Protein AF-A0A358RJS7-F1 (afdb_monomer_lite)

Foldseek 3Di:
DVVQVVVCPADPVSHGQDPVNVVVVLPDCVLQQWDDDPNDIDHNPHPRNDDVVVNVVSVVVVVVCVVQVPVPVPVDPPVCQPPDAFPFPRAGWDKDWDADPVRDIDIWTGGPCVVVVVDPGPRDID

Secondary structure (DSSP, 8-state):
-HHHHHTT-B-TTS-B--HHHHHHHHT-GGGGT-EEETTEEE-SSS---S-HHHHHHHHHHHHHHHH-GGGG-TTS--TTTTT-B-TTT-PBEEEEEEE-TTS-EEEEEEEHHHHTTSS---PPP-

Sequence (126 aa):
EKYFKECEYRNRDGQTISLAAIYRALSNQKYTGTVERQGVKYDNIFPRLILDEIWNIVCKIHEENKHAPSRKKEVFNYLLSGKLICGDCNQKMVGISGTSKTGDTHYYYACLSRTRKKIN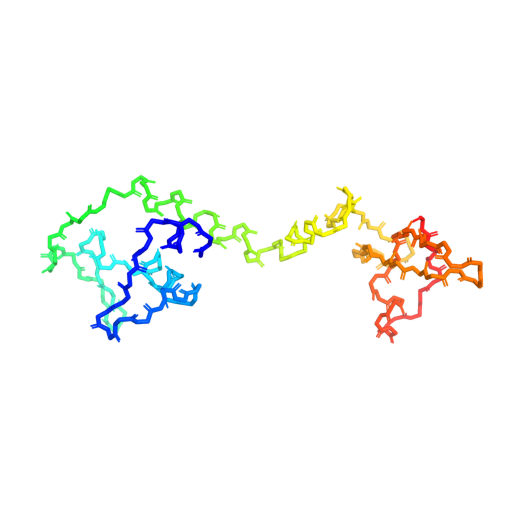CNGKPI

Structure (mmCIF, N/CA/C/O backbone):
data_AF-A0A358RJS7-F1
#
_entry.id   AF-A0A358RJS7-F1
#
loop_
_atom_site.group_PDB
_atom_site.id
_atom_site.type_symbol
_atom_site.label_atom_id
_atom_site.label_alt_id
_atom_site.label_comp_id
_atom_site.label_asym_id
_atom_site.label_entity_id
_atom_site.label_seq_id
_atom_site.pdbx_PDB_ins_code
_atom_site.Cartn_x
_atom_site.Cartn_y
_atom_site.Cartn_z
_atom_site.occupancy
_atom_site.B_iso_or_equiv
_atom_site.auth_seq_id
_atom_site.auth_comp_id
_atom_site.auth_asym_id
_atom_site.auth_atom_id
_atom_site.pdbx_PDB_model_num
ATOM 1 N N . GLU A 1 1 ? 6.512 6.574 9.971 1.00 70.38 1 GLU A N 1
ATOM 2 C CA . GLU A 1 1 ? 7.493 6.063 10.956 1.00 70.38 1 GLU A CA 1
ATOM 3 C C . GLU A 1 1 ? 8.680 7.007 11.143 1.00 70.38 1 GLU A C 1
ATOM 5 O O . GLU A 1 1 ? 8.887 7.401 12.276 1.00 70.38 1 GLU A O 1
ATOM 10 N N . LYS A 1 2 ? 9.399 7.424 10.081 1.00 80.69 2 LYS A N 1
ATOM 11 C CA . LYS A 1 2 ? 10.541 8.368 10.176 1.00 80.69 2 LYS A CA 1
ATOM 12 C C . LYS A 1 2 ? 10.234 9.620 11.016 1.00 80.69 2 LYS A C 1
ATOM 14 O O . LYS A 1 2 ? 10.855 9.806 12.049 1.00 80.69 2 LYS A O 1
ATOM 19 N N . TYR A 1 3 ? 9.167 10.338 10.666 1.00 86.06 3 TYR A N 1
ATOM 20 C CA . TYR A 1 3 ? 8.709 11.522 11.403 1.00 86.06 3 TYR A CA 1
ATOM 21 C C . TYR A 1 3 ? 8.439 11.272 12.902 1.00 86.06 3 TYR A C 1
ATOM 23 O O . TYR A 1 3 ? 8.849 12.043 13.755 1.00 86.06 3 TYR A O 1
ATOM 31 N N . PHE A 1 4 ? 7.804 10.147 13.258 1.00 84.94 4 PHE A N 1
ATOM 32 C CA . PHE A 1 4 ? 7.535 9.814 14.666 1.00 84.94 4 PHE A CA 1
ATOM 33 C C . PHE A 1 4 ? 8.811 9.495 15.454 1.00 84.94 4 PHE A C 1
ATOM 35 O O . PHE A 1 4 ? 8.841 9.705 16.661 1.00 84.94 4 PHE A O 1
ATOM 42 N N . LYS A 1 5 ? 9.852 8.986 14.782 1.00 85.12 5 LYS A N 1
ATOM 43 C CA . LYS A 1 5 ? 11.169 8.772 15.390 1.00 85.12 5 LYS A CA 1
ATOM 44 C C . LYS A 1 5 ? 11.925 10.088 15.561 1.00 85.12 5 LYS A C 1
ATOM 46 O O . LYS A 1 5 ? 12.540 10.270 16.601 1.00 85.12 5 LYS A O 1
ATOM 51 N N . GLU A 1 6 ? 11.847 10.984 14.577 1.00 89.75 6 GLU A N 1
ATOM 52 C CA . GLU A 1 6 ? 12.454 12.324 14.625 1.00 89.75 6 GLU A CA 1
ATOM 53 C C . GLU A 1 6 ? 11.874 13.176 15.759 1.00 89.75 6 GLU A C 1
ATOM 55 O O . GLU A 1 6 ? 12.619 13.841 16.465 1.00 89.75 6 GLU A O 1
ATOM 60 N N . CYS A 1 7 ? 10.561 13.105 15.984 1.00 87.69 7 CYS A N 1
ATOM 61 C CA . CYS A 1 7 ? 9.893 13.807 17.084 1.00 87.69 7 CYS A CA 1
ATOM 62 C C . CYS A 1 7 ? 9.908 13.038 18.423 1.00 87.69 7 CYS A C 1
ATOM 64 O O . CYS A 1 7 ? 9.172 13.399 19.335 1.00 87.69 7 CYS A O 1
ATOM 66 N N . GLU A 1 8 ? 10.679 11.950 18.528 1.00 87.06 8 GLU A N 1
ATOM 67 C CA . GLU A 1 8 ? 10.824 11.110 19.731 1.00 87.06 8 GLU A CA 1
ATOM 68 C C . GLU A 1 8 ? 9.519 10.542 20.330 1.00 87.06 8 GLU A C 1
ATOM 70 O O . GLU A 1 8 ? 9.484 10.106 21.483 1.00 87.06 8 GLU A O 1
ATOM 75 N N . TYR A 1 9 ? 8.442 10.444 19.547 1.00 88.81 9 TYR A N 1
ATOM 76 C CA . TYR A 1 9 ? 7.182 9.876 20.021 1.00 88.81 9 TYR A CA 1
ATOM 77 C C . TYR A 1 9 ? 7.299 8.366 20.276 1.00 88.81 9 TYR A C 1
ATOM 79 O O . TYR A 1 9 ? 7.676 7.574 19.401 1.00 88.81 9 TYR A O 1
ATOM 87 N N . ARG A 1 10 ? 6.906 7.949 21.483 1.00 88.19 10 ARG A N 1
ATOM 88 C CA . ARG A 1 10 ? 6.905 6.549 21.928 1.00 88.19 10 ARG A CA 1
ATOM 89 C C . ARG A 1 10 ? 5.491 6.038 22.173 1.00 88.19 10 ARG A C 1
ATOM 91 O O . ARG A 1 10 ? 4.562 6.806 22.408 1.00 88.19 10 ARG A O 1
ATOM 98 N N . ASN A 1 11 ? 5.325 4.722 22.090 1.00 87.25 11 ASN A N 1
ATOM 99 C CA . ASN A 1 11 ? 4.107 4.078 22.561 1.00 87.25 11 ASN A CA 1
ATOM 100 C C . ASN A 1 11 ? 4.064 4.079 24.103 1.00 87.25 11 ASN A C 1
ATOM 102 O O . ASN A 1 11 ? 5.012 4.494 24.771 1.00 87.25 11 ASN A O 1
ATOM 106 N N . ARG A 1 12 ? 2.964 3.571 24.668 1.00 86.19 12 ARG A N 1
ATOM 107 C CA . ARG A 1 12 ? 2.774 3.460 26.122 1.00 86.19 12 ARG A CA 1
ATOM 108 C C . ARG A 1 12 ? 3.889 2.674 26.829 1.00 86.19 12 ARG A C 1
ATOM 110 O O . ARG A 1 12 ? 4.181 2.962 27.981 1.00 86.19 12 ARG A O 1
ATOM 117 N N . ASP A 1 13 ? 4.518 1.735 26.127 1.00 86.75 13 ASP A N 1
ATOM 118 C CA . ASP A 1 13 ? 5.576 0.861 26.645 1.00 86.75 13 ASP A CA 1
ATOM 119 C C . ASP A 1 13 ? 6.994 1.424 26.397 1.00 86.75 13 ASP A C 1
ATOM 121 O O . ASP A 1 13 ? 7.985 0.717 26.571 1.00 86.75 13 ASP A O 1
ATOM 125 N N . GLY A 1 14 ? 7.124 2.676 25.936 1.00 85.88 14 GLY A N 1
ATOM 126 C CA . GLY A 1 14 ? 8.414 3.330 25.657 1.00 85.88 14 GLY A CA 1
ATOM 127 C C . GLY A 1 14 ? 9.091 2.915 24.338 1.00 85.88 14 GLY A C 1
ATOM 128 O O . GLY A 1 14 ? 10.169 3.403 23.982 1.00 85.88 14 GLY A O 1
ATOM 129 N N . GLN A 1 15 ? 8.463 2.043 23.558 1.00 86.31 15 GLN A N 1
ATOM 130 C CA . GLN A 1 15 ? 8.960 1.576 22.267 1.00 86.31 15 GLN A CA 1
ATOM 131 C C . GLN A 1 15 ? 8.622 2.559 21.140 1.00 86.31 15 GLN A C 1
ATOM 133 O O . GLN A 1 15 ? 7.702 3.374 21.229 1.00 86.31 15 GLN A O 1
ATOM 138 N N . THR A 1 16 ? 9.368 2.481 20.037 1.00 88.31 16 THR A N 1
ATOM 139 C CA . THR A 1 16 ? 9.064 3.274 18.840 1.00 88.31 16 THR A CA 1
ATOM 140 C C . THR A 1 16 ? 7.714 2.876 18.257 1.00 88.31 16 THR A C 1
ATOM 142 O O . THR A 1 16 ? 7.398 1.689 18.153 1.00 88.31 16 THR A O 1
ATOM 145 N N . ILE A 1 17 ? 6.939 3.861 17.809 1.00 88.31 17 ILE A N 1
ATOM 146 C CA . ILE A 1 17 ? 5.648 3.609 17.173 1.00 88.31 17 ILE A CA 1
ATOM 147 C C . ILE A 1 17 ? 5.875 2.908 15.826 1.00 88.31 17 ILE A C 1
ATOM 149 O O . ILE A 1 17 ? 6.435 3.479 14.890 1.00 88.31 17 ILE A O 1
ATOM 153 N N . SER A 1 18 ? 5.424 1.656 15.732 1.00 88.75 18 SER A N 1
ATOM 154 C CA . SER A 1 18 ? 5.544 0.856 14.512 1.00 88.75 18 SER A CA 1
ATOM 155 C C . SER A 1 18 ? 4.591 1.336 13.417 1.00 88.75 18 SER A C 1
ATOM 157 O O . SER A 1 18 ? 3.491 1.826 13.687 1.00 88.75 18 SER A O 1
ATOM 159 N N . LEU A 1 19 ? 4.965 1.110 12.155 1.00 86.50 19 LEU A N 1
ATOM 160 C CA . LEU A 1 19 ? 4.101 1.402 11.009 1.00 86.50 19 LEU A CA 1
ATOM 161 C C . LEU A 1 19 ? 2.719 0.732 11.136 1.00 86.50 19 LEU A C 1
ATOM 163 O O . LEU A 1 19 ? 1.700 1.353 10.846 1.00 86.50 19 LEU A O 1
ATOM 167 N N . ALA A 1 20 ? 2.672 -0.507 11.631 1.00 87.88 20 ALA A N 1
ATOM 168 C CA . ALA A 1 20 ? 1.426 -1.242 11.839 1.00 87.88 20 ALA A CA 1
ATOM 169 C C . ALA A 1 20 ? 0.506 -0.592 12.886 1.00 87.88 20 ALA A C 1
ATOM 171 O O . ALA A 1 20 ? -0.714 -0.708 12.779 1.00 87.88 20 ALA A O 1
ATOM 172 N N . ALA A 1 21 ? 1.065 0.059 13.910 1.00 88.50 21 ALA A N 1
ATOM 173 C CA . ALA A 1 21 ? 0.278 0.802 14.893 1.00 88.50 21 ALA A CA 1
ATOM 174 C C . ALA A 1 21 ? -0.332 2.067 14.270 1.00 88.50 21 ALA A C 1
ATOM 176 O O . ALA A 1 21 ? -1.515 2.334 14.468 1.00 88.50 21 ALA A O 1
ATOM 177 N N . ILE A 1 22 ? 0.440 2.783 13.446 1.00 89.44 22 ILE A N 1
ATOM 178 C CA . ILE A 1 22 ? -0.030 3.976 12.722 1.00 89.44 22 ILE A CA 1
ATOM 179 C C . ILE A 1 22 ? -1.170 3.613 11.766 1.00 89.44 22 ILE A C 1
ATOM 181 O O . ILE A 1 22 ? -2.212 4.260 11.787 1.00 89.44 22 ILE A O 1
ATOM 185 N N . TYR A 1 23 ? -1.013 2.549 10.968 1.00 88.94 23 TYR A N 1
ATOM 186 C CA . TYR A 1 23 ? -2.080 2.084 10.073 1.00 88.94 23 TYR A CA 1
ATOM 187 C C . TYR A 1 23 ? -3.361 1.742 10.835 1.00 88.94 23 TYR A C 1
ATOM 189 O O . TYR A 1 23 ? -4.440 2.147 10.415 1.00 88.94 23 TYR A O 1
ATOM 197 N N . ARG A 1 24 ? -3.247 1.044 11.973 1.00 89.38 24 ARG A N 1
ATOM 198 C CA . ARG A 1 24 ? -4.402 0.712 12.818 1.00 89.38 24 ARG A CA 1
ATOM 199 C C . ARG A 1 24 ? -5.114 1.960 13.330 1.00 89.38 24 ARG A C 1
ATOM 201 O O . ARG A 1 24 ? -6.340 2.003 13.277 1.00 89.38 24 ARG A O 1
ATOM 208 N N . ALA A 1 25 ? -4.362 2.967 13.775 1.00 89.44 25 ALA A N 1
ATOM 209 C CA . ALA A 1 25 ? -4.929 4.241 14.202 1.00 89.44 25 ALA A CA 1
ATOM 210 C C . ALA A 1 25 ? -5.678 4.932 13.049 1.00 89.44 25 ALA A C 1
ATOM 212 O O . ALA A 1 25 ? -6.848 5.264 13.200 1.00 89.44 25 ALA A O 1
ATOM 213 N N . LEU A 1 26 ? -5.061 5.057 11.871 1.00 90.31 26 LEU A N 1
ATOM 214 C CA . LEU A 1 26 ? -5.686 5.699 10.705 1.00 90.31 26 LEU A CA 1
ATOM 215 C C . LEU A 1 26 ? -6.932 4.964 10.185 1.00 90.31 26 LEU A C 1
ATOM 217 O O . LEU A 1 26 ? -7.790 5.587 9.577 1.00 90.31 26 LEU A O 1
ATOM 221 N N . SER A 1 27 ? -7.055 3.661 10.447 1.00 88.69 27 SER A N 1
ATOM 222 C CA . SER A 1 27 ? -8.226 2.853 10.074 1.00 88.69 27 SER A CA 1
ATOM 223 C C . SER A 1 27 ? -9.331 2.791 11.136 1.00 88.69 27 SER A C 1
ATOM 225 O O . SER A 1 27 ? -10.358 2.150 10.921 1.00 88.69 27 SER A O 1
ATOM 227 N N . ASN A 1 28 ? -9.150 3.427 12.297 1.00 90.19 28 ASN A N 1
ATOM 228 C CA . ASN A 1 28 ? -10.104 3.322 13.395 1.00 90.19 28 ASN A CA 1
ATOM 229 C C . ASN A 1 28 ? -11.289 4.288 13.238 1.00 90.19 28 ASN A C 1
ATOM 231 O O . ASN A 1 28 ? -11.214 5.459 13.612 1.00 90.19 28 ASN A O 1
ATOM 235 N N . GLN A 1 29 ? -12.415 3.759 12.760 1.00 86.75 29 GLN A N 1
ATOM 236 C CA . GLN A 1 29 ? -13.646 4.520 12.529 1.00 86.75 29 GLN A CA 1
ATOM 237 C C . GLN A 1 29 ? -14.192 5.217 13.788 1.00 86.75 29 GLN A C 1
ATOM 239 O O . GLN A 1 29 ? -14.863 6.240 13.669 1.00 86.75 29 GLN A O 1
ATOM 244 N N . LYS A 1 30 ? -13.820 4.761 14.995 1.00 89.00 30 LYS A N 1
ATOM 245 C CA . LYS A 1 30 ? -14.206 5.397 16.270 1.00 89.00 30 LYS A CA 1
ATOM 246 C C . LYS A 1 30 ? -13.895 6.891 16.320 1.00 89.00 30 LYS A C 1
ATOM 248 O O . LYS A 1 30 ? -14.601 7.627 16.999 1.00 89.00 30 LYS A O 1
ATOM 253 N N . TYR A 1 31 ? -12.870 7.352 15.603 1.00 90.56 31 TYR A N 1
ATOM 254 C CA . TYR A 1 31 ? -12.498 8.768 15.572 1.00 90.56 31 TYR A CA 1
ATOM 255 C C . TYR A 1 31 ? -13.532 9.670 14.883 1.00 90.56 31 TYR A C 1
ATOM 257 O O . TYR A 1 31 ? -13.555 10.871 15.148 1.00 90.56 31 TYR A O 1
ATOM 265 N N . THR A 1 32 ? -14.428 9.092 14.079 1.00 88.81 32 THR A N 1
ATOM 266 C CA . THR A 1 32 ? -15.584 9.782 13.474 1.00 88.81 32 THR A CA 1
ATOM 267 C C . THR A 1 32 ? -16.819 9.812 14.387 1.00 88.81 32 THR A C 1
ATOM 269 O O . THR A 1 32 ? -17.811 10.463 14.068 1.00 88.81 32 THR A O 1
ATOM 272 N N . GLY A 1 33 ? -16.774 9.125 15.536 1.00 86.94 33 GLY A N 1
ATOM 273 C CA . GLY A 1 33 ? -17.919 8.939 16.437 1.00 86.94 33 GLY A CA 1
ATOM 274 C C . GLY A 1 33 ? -18.807 7.739 16.084 1.00 86.94 33 GLY A C 1
ATOM 275 O O . GLY A 1 33 ? -19.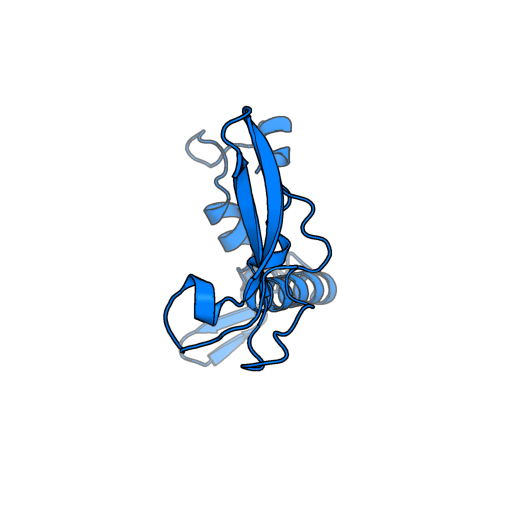697 7.393 16.860 1.00 86.94 33 GLY A O 1
ATOM 276 N N . THR A 1 34 ? -18.524 7.057 14.968 1.00 86.50 34 THR A N 1
ATOM 277 C CA . THR A 1 34 ? -19.297 5.901 14.498 1.00 86.50 34 THR A CA 1
ATOM 278 C C . THR A 1 34 ? -18.586 4.574 14.766 1.00 86.50 34 THR A C 1
ATOM 280 O O . THR A 1 34 ? -17.358 4.471 14.696 1.00 86.50 34 THR A O 1
ATOM 283 N N . VAL A 1 35 ? -19.358 3.531 15.081 1.00 87.19 35 VAL A N 1
ATOM 284 C CA . VAL A 1 35 ? -18.868 2.152 15.233 1.00 87.19 35 VAL A CA 1
ATOM 285 C C . VAL A 1 35 ? -19.860 1.173 14.632 1.00 87.19 35 VAL A C 1
ATOM 287 O O . VAL A 1 35 ? -21.063 1.275 14.855 1.00 87.19 35 VAL A O 1
ATOM 290 N N . GLU A 1 36 ? -19.345 0.177 13.920 1.00 86.19 36 GLU A N 1
ATOM 291 C CA . GLU A 1 36 ? -20.131 -0.961 13.460 1.00 86.19 36 GLU A CA 1
ATOM 292 C C . GLU A 1 36 ? -19.928 -2.160 14.391 1.00 86.19 36 GLU A C 1
ATOM 294 O O . GLU A 1 36 ? -18.797 -2.568 14.676 1.00 86.19 36 GLU A O 1
ATOM 299 N N . ARG A 1 37 ? -21.027 -2.737 14.878 1.00 85.75 37 ARG A N 1
ATOM 300 C CA . ARG A 1 37 ? -21.009 -3.978 15.657 1.00 85.75 37 ARG A CA 1
ATOM 301 C C . ARG A 1 37 ? -22.138 -4.878 15.174 1.00 85.75 37 ARG A C 1
ATOM 303 O O . ARG A 1 37 ? -23.290 -4.471 15.181 1.00 85.75 37 ARG A O 1
ATOM 310 N N . GLN A 1 38 ? -21.795 -6.103 14.769 1.00 86.81 38 GLN A N 1
ATOM 311 C CA . GLN A 1 38 ? -22.756 -7.097 14.262 1.00 86.81 38 GLN A CA 1
ATOM 312 C C . GLN A 1 38 ? -23.633 -6.569 13.103 1.00 86.81 38 GLN A C 1
ATOM 314 O O . GLN A 1 38 ? -24.815 -6.882 13.024 1.00 86.81 38 GLN A O 1
ATOM 319 N N . GLY A 1 39 ? -23.065 -5.739 12.219 1.00 86.31 39 GLY A N 1
ATOM 320 C CA . GLY A 1 39 ? -23.784 -5.137 11.088 1.00 86.31 39 GLY A CA 1
ATOM 321 C C . GLY A 1 39 ? -24.681 -3.948 11.449 1.00 86.31 39 GLY A C 1
ATOM 322 O O . GLY A 1 39 ? -25.246 -3.319 10.557 1.00 86.31 39 GLY A O 1
ATOM 323 N N . VAL A 1 40 ? -24.797 -3.596 12.734 1.00 87.31 40 VAL A N 1
ATOM 324 C CA . VAL A 1 40 ? -25.518 -2.401 13.183 1.00 87.31 40 VAL A CA 1
ATOM 325 C C . VAL A 1 40 ? -24.527 -1.252 13.335 1.00 87.31 40 VAL A C 1
ATOM 327 O O . VAL A 1 40 ? -23.509 -1.375 14.025 1.00 87.31 40 VAL A O 1
ATOM 330 N N . LYS A 1 41 ? -24.825 -0.128 12.677 1.00 86.38 41 LYS A N 1
ATOM 331 C CA . LYS A 1 41 ? -24.070 1.118 12.820 1.00 86.38 41 LYS A CA 1
ATOM 332 C C . LYS A 1 41 ? -24.623 1.911 13.990 1.00 86.38 41 LYS A C 1
ATOM 334 O O . LYS A 1 41 ? -25.804 2.241 14.021 1.00 86.38 41 LYS A O 1
ATOM 339 N N . TYR A 1 42 ? -23.741 2.237 14.918 1.00 86.00 42 TYR A N 1
ATOM 340 C CA . TYR A 1 42 ? -24.029 3.116 16.030 1.00 86.00 42 TYR A CA 1
ATOM 341 C C . TYR A 1 42 ? -23.302 4.434 15.814 1.00 86.00 42 TYR A C 1
ATOM 343 O O . TYR A 1 42 ? -22.094 4.444 15.563 1.00 86.00 42 TYR A O 1
ATOM 351 N N . ASP A 1 43 ? -24.046 5.527 15.913 1.00 83.31 43 ASP A N 1
ATOM 352 C CA . ASP A 1 43 ? -23.514 6.882 15.845 1.00 83.31 43 ASP A CA 1
ATOM 353 C C . ASP A 1 43 ? -23.498 7.517 17.242 1.00 83.31 43 ASP A C 1
ATOM 355 O O . ASP A 1 43 ? -24.260 7.115 18.125 1.00 83.31 43 ASP A O 1
ATOM 359 N N . ASN A 1 44 ? -22.613 8.492 17.441 1.00 80.88 44 ASN A N 1
ATOM 360 C CA . ASN A 1 44 ? -22.499 9.300 18.658 1.00 80.88 44 ASN A CA 1
ATOM 361 C C . ASN A 1 44 ? -22.240 8.518 19.970 1.00 80.88 44 ASN A C 1
ATOM 363 O O . ASN A 1 44 ? -22.577 8.982 21.057 1.00 80.88 44 ASN A O 1
ATOM 367 N N . ILE A 1 45 ? -21.625 7.330 19.901 1.00 82.88 45 ILE A N 1
ATOM 368 C CA . ILE A 1 45 ? -21.160 6.608 21.107 1.00 82.88 45 ILE A CA 1
ATOM 369 C C . ILE A 1 45 ? -19.880 7.247 21.662 1.00 82.88 45 ILE A C 1
ATOM 371 O O . ILE A 1 45 ? -19.648 7.253 22.871 1.00 82.88 45 ILE A O 1
ATOM 375 N N . PHE A 1 46 ? -19.028 7.760 20.773 1.00 84.62 46 PHE A N 1
ATOM 376 C CA . PHE A 1 46 ? -17.750 8.376 21.113 1.00 84.62 46 PHE A CA 1
ATOM 377 C C . PHE A 1 46 ? -17.747 9.839 20.674 1.00 84.62 46 PHE A C 1
ATOM 379 O O . PHE A 1 46 ? -18.320 10.150 19.626 1.00 84.62 46 PHE A O 1
ATOM 386 N N . PRO A 1 47 ? -17.065 10.732 21.413 1.00 88.12 47 PRO A N 1
ATOM 387 C CA . PRO A 1 47 ? -16.866 12.094 20.948 1.00 88.12 47 PRO A CA 1
ATOM 388 C C . PRO A 1 47 ? -16.091 12.072 19.629 1.00 88.12 47 PRO A C 1
ATOM 390 O O . PRO A 1 47 ? -15.068 11.392 19.501 1.00 88.12 47 PRO A O 1
ATOM 393 N N . ARG A 1 48 ? -16.590 12.816 18.642 1.00 89.25 48 ARG A N 1
ATOM 394 C CA . ARG A 1 48 ? -15.936 12.943 17.340 1.00 89.25 48 ARG A CA 1
ATOM 395 C C . ARG A 1 48 ? -14.606 13.679 17.516 1.00 89.25 48 ARG A C 1
ATOM 397 O O . ARG A 1 48 ? -14.583 14.816 17.977 1.00 89.25 48 ARG A O 1
ATOM 404 N N . LEU A 1 49 ? -13.507 13.020 17.149 1.00 89.94 49 LEU A N 1
ATOM 405 C CA . LEU A 1 49 ? -12.156 13.592 17.201 1.00 89.94 49 LEU A CA 1
ATOM 406 C C . LEU A 1 49 ? -11.731 14.185 15.855 1.00 89.94 49 LEU A C 1
ATOM 408 O O . LEU A 1 49 ? -10.908 15.094 15.819 1.00 89.94 49 LEU A O 1
ATOM 412 N N . ILE A 1 50 ? -12.254 13.644 14.751 1.00 90.31 50 ILE A N 1
ATOM 413 C CA . ILE A 1 50 ? -11.868 14.008 13.385 1.00 90.31 50 ILE A CA 1
ATOM 414 C C . ILE A 1 50 ? -13.133 14.254 12.557 1.00 90.31 50 ILE A C 1
ATOM 416 O O . ILE A 1 50 ? -14.132 13.553 12.713 1.00 90.31 50 ILE A O 1
ATOM 420 N N . LEU A 1 51 ? -13.077 15.247 11.670 1.00 90.81 51 LEU A N 1
ATOM 421 C CA . LEU A 1 51 ? -14.135 15.560 10.709 1.00 90.81 51 LEU A CA 1
ATOM 422 C C . LEU A 1 51 ? -14.240 14.490 9.612 1.00 90.81 51 LEU A C 1
ATOM 424 O O . LEU A 1 51 ? -13.234 13.917 9.184 1.00 90.81 51 LEU A O 1
ATOM 428 N N . ASP A 1 52 ? -15.450 14.295 9.089 1.00 88.50 52 ASP A N 1
ATOM 429 C CA . ASP A 1 52 ? -15.723 13.294 8.049 1.00 88.50 52 ASP A CA 1
ATOM 430 C C . ASP A 1 52 ? -14.955 13.580 6.749 1.00 88.50 52 ASP A C 1
ATOM 432 O O . ASP A 1 52 ? -14.538 12.660 6.052 1.00 88.50 52 ASP A O 1
ATOM 436 N N . GLU A 1 53 ? -14.683 14.850 6.442 1.00 91.75 53 GLU A N 1
ATOM 437 C CA . GLU A 1 53 ? -13.888 15.252 5.275 1.00 91.75 53 GLU A CA 1
ATOM 438 C C . GLU A 1 53 ? -12.457 14.701 5.331 1.00 91.75 53 GLU A C 1
ATOM 440 O O . GLU A 1 53 ? -11.979 14.085 4.376 1.00 91.75 53 GLU A O 1
ATOM 445 N N . ILE A 1 54 ? -11.789 14.860 6.478 1.00 92.56 54 ILE A N 1
ATOM 446 C CA . ILE A 1 54 ? -10.426 14.358 6.698 1.00 92.56 54 ILE A CA 1
ATOM 447 C C . ILE A 1 54 ? -10.431 12.829 6.654 1.00 92.56 54 ILE A C 1
ATOM 449 O O . ILE A 1 54 ? -9.559 12.214 6.035 1.00 92.56 54 ILE A O 1
ATOM 453 N N . TRP A 1 55 ? -11.439 12.210 7.270 1.00 91.94 55 TRP A N 1
ATOM 454 C CA . TRP A 1 55 ? -11.610 10.763 7.250 1.00 91.94 55 TRP A CA 1
ATOM 455 C C . TRP A 1 55 ? -11.762 10.210 5.827 1.00 91.94 55 TRP A C 1
ATOM 457 O O . TRP A 1 55 ? -11.099 9.237 5.458 1.00 91.94 55 TRP A O 1
ATOM 467 N N . ASN A 1 56 ? -12.573 10.866 4.998 1.00 90.81 56 ASN A N 1
ATOM 468 C CA . ASN A 1 56 ? -12.801 10.475 3.610 1.00 90.81 56 ASN A CA 1
ATOM 469 C C . ASN A 1 56 ? -11.526 10.583 2.764 1.00 90.81 56 ASN A C 1
ATOM 471 O O . ASN A 1 56 ? -11.253 9.697 1.952 1.00 90.81 56 ASN A O 1
ATOM 475 N N . ILE A 1 57 ? -10.706 11.616 2.983 1.00 92.62 57 ILE A N 1
ATOM 476 C CA . ILE A 1 57 ? -9.398 11.752 2.323 1.00 92.62 57 ILE A CA 1
ATOM 477 C C . ILE A 1 57 ? -8.492 10.568 2.683 1.00 92.62 57 ILE A C 1
ATOM 479 O O . ILE A 1 57 ? -7.896 9.951 1.797 1.00 92.62 57 ILE A O 1
ATOM 483 N N . VAL A 1 58 ? -8.415 10.209 3.968 1.00 91.31 58 VAL A N 1
ATOM 484 C CA . VAL A 1 58 ? -7.617 9.065 4.438 1.00 91.31 58 VAL A CA 1
ATOM 485 C C . VAL A 1 58 ? -8.121 7.755 3.823 1.00 91.31 58 VAL A C 1
ATOM 487 O O . VAL A 1 58 ? -7.318 6.973 3.308 1.00 91.31 58 VAL A O 1
ATOM 490 N N . CYS A 1 59 ? -9.438 7.536 3.794 1.00 89.81 59 CYS A N 1
ATOM 491 C CA . CYS A 1 59 ? -10.045 6.358 3.168 1.00 89.81 59 CYS A CA 1
ATOM 492 C C . CYS A 1 59 ? -9.700 6.257 1.677 1.00 89.81 59 CYS A C 1
ATOM 494 O O . CYS A 1 59 ? -9.252 5.203 1.223 1.00 89.81 59 CYS A O 1
ATOM 496 N N . LYS A 1 60 ? -9.803 7.366 0.937 1.00 90.62 60 LYS A N 1
ATOM 497 C CA . LYS A 1 60 ? -9.438 7.428 -0.484 1.00 90.62 60 LYS A CA 1
ATOM 498 C C . LYS A 1 60 ? -7.969 7.062 -0.708 1.00 90.62 60 LYS A C 1
ATOM 500 O O . LYS A 1 60 ? -7.655 6.256 -1.581 1.00 90.62 60 LYS A O 1
ATOM 505 N N . ILE A 1 61 ? -7.066 7.580 0.125 1.00 88.44 61 ILE A N 1
ATOM 506 C CA . ILE A 1 61 ? -5.640 7.223 0.075 1.00 88.44 61 ILE A CA 1
ATOM 507 C C . ILE A 1 61 ? -5.443 5.721 0.343 1.00 88.44 61 ILE A C 1
ATOM 509 O O . ILE A 1 61 ? -4.609 5.078 -0.303 1.00 88.44 61 ILE A O 1
ATOM 513 N N . HIS A 1 62 ? -6.184 5.128 1.281 1.00 87.06 62 HIS A N 1
ATOM 514 C CA . HIS A 1 62 ? -6.113 3.687 1.543 1.00 87.06 62 HIS A CA 1
ATOM 515 C C . HIS A 1 62 ? -6.601 2.846 0.357 1.00 87.06 62 HIS A C 1
ATOM 517 O O . HIS A 1 62 ? -5.936 1.867 0.001 1.00 87.06 62 HIS A O 1
ATOM 523 N N . GLU A 1 63 ? -7.702 3.233 -0.282 1.00 87.19 63 GLU A N 1
ATOM 524 C CA . GLU A 1 63 ? -8.221 2.567 -1.482 1.00 87.19 63 GLU A CA 1
ATOM 525 C C . GLU A 1 63 ? -7.229 2.644 -2.646 1.00 87.19 63 GLU A C 1
ATOM 527 O O . GLU A 1 63 ? -6.880 1.618 -3.237 1.00 87.19 63 GLU A O 1
ATOM 532 N N . GLU A 1 64 ? -6.676 3.824 -2.924 1.00 83.31 64 GLU A N 1
ATOM 533 C CA . GLU A 1 64 ? -5.657 4.002 -3.963 1.00 83.31 64 GLU A CA 1
ATOM 534 C C . GLU A 1 64 ? -4.419 3.124 -3.706 1.00 83.31 64 GLU A C 1
ATOM 536 O O . GLU A 1 64 ? -3.906 2.461 -4.617 1.00 83.31 64 GLU A O 1
ATOM 541 N N . ASN A 1 65 ? -3.969 3.046 -2.450 1.00 80.56 65 ASN A N 1
ATOM 542 C CA . ASN A 1 65 ? -2.844 2.197 -2.056 1.00 80.56 65 ASN A CA 1
ATOM 543 C C . ASN A 1 65 ? -3.136 0.698 -2.240 1.00 80.56 65 ASN A C 1
ATOM 545 O O . ASN A 1 65 ? -2.227 -0.055 -2.600 1.00 80.56 65 ASN A O 1
ATOM 549 N N . LYS A 1 66 ? -4.383 0.257 -2.029 1.00 79.94 66 LYS A N 1
ATOM 550 C CA . LYS A 1 66 ? -4.806 -1.137 -2.245 1.00 79.94 66 LYS A CA 1
ATOM 551 C C . LYS A 1 66 ? -4.681 -1.538 -3.717 1.00 79.94 66 LYS A C 1
ATOM 553 O O . LYS A 1 66 ? -4.257 -2.654 -4.017 1.00 79.94 66 LYS A O 1
ATOM 558 N N . HIS A 1 67 ? -5.012 -0.631 -4.634 1.00 71.69 67 HIS A N 1
ATOM 559 C CA . HIS A 1 67 ? -4.991 -0.897 -6.075 1.00 71.69 67 HIS A CA 1
ATOM 560 C C . HIS A 1 67 ? -3.608 -0.717 -6.726 1.00 71.69 67 HIS A C 1
ATOM 562 O O . HIS A 1 67 ? -3.354 -1.297 -7.788 1.00 71.69 67 HIS A O 1
ATOM 568 N N . ALA A 1 68 ? -2.696 0.036 -6.103 1.00 66.75 68 ALA A N 1
ATOM 569 C CA . ALA A 1 68 ? -1.383 0.359 -6.668 1.00 66.75 68 ALA A CA 1
ATOM 570 C C . ALA A 1 68 ? -0.194 0.085 -5.718 1.00 66.75 68 ALA A C 1
ATOM 572 O O . ALA A 1 68 ? 0.638 0.972 -5.504 1.00 66.75 68 ALA A O 1
ATOM 573 N N . PRO A 1 69 ? -0.001 -1.155 -5.219 1.00 64.06 69 PRO A N 1
ATOM 574 C CA . PRO A 1 69 ? 1.110 -1.476 -4.315 1.00 64.06 69 PRO A CA 1
ATOM 575 C C . PRO A 1 69 ? 2.491 -1.245 -4.956 1.00 64.06 69 PRO A C 1
ATOM 577 O O . PRO A 1 69 ? 3.471 -0.994 -4.261 1.00 64.06 69 PRO A O 1
ATOM 580 N N . SER A 1 70 ? 2.575 -1.278 -6.292 1.00 57.28 70 SER A N 1
ATOM 581 C CA . SER A 1 70 ? 3.829 -1.077 -7.027 1.00 57.28 70 SER A CA 1
ATOM 582 C C . SER A 1 70 ? 4.281 0.387 -7.137 1.00 57.28 70 SER A C 1
ATOM 584 O O . SER A 1 70 ? 5.406 0.598 -7.585 1.00 57.28 70 SER A O 1
ATOM 586 N N . ARG A 1 71 ? 3.469 1.386 -6.738 1.00 59.53 71 ARG A N 1
ATOM 587 C CA . ARG A 1 71 ? 3.909 2.801 -6.705 1.00 59.53 71 ARG A CA 1
ATOM 588 C C . ARG A 1 71 ? 5.027 3.040 -5.686 1.00 59.53 71 ARG A C 1
ATOM 590 O O . ARG A 1 71 ? 5.847 3.916 -5.898 1.00 59.53 71 ARG A O 1
ATOM 597 N N . LYS A 1 72 ? 5.088 2.244 -4.611 1.00 55.12 72 LYS A N 1
ATOM 598 C CA . LYS A 1 72 ? 6.037 2.428 -3.496 1.00 55.12 72 LYS A CA 1
ATOM 599 C C . LYS A 1 72 ? 7.433 1.840 -3.730 1.00 55.12 72 LYS A C 1
ATOM 601 O O . LYS A 1 72 ? 8.219 1.758 -2.791 1.00 55.12 72 LYS A O 1
ATOM 606 N N . LYS A 1 73 ? 7.786 1.442 -4.958 1.00 56.22 73 LYS A N 1
ATOM 607 C CA . LYS A 1 73 ? 9.181 1.112 -5.301 1.00 56.22 73 LYS A CA 1
ATOM 608 C C . LYS A 1 73 ? 10.000 2.399 -5.492 1.00 56.22 73 LYS A C 1
ATOM 610 O O . LYS A 1 73 ? 10.615 2.576 -6.530 1.00 56.22 73 LYS A O 1
ATOM 615 N N . GLU A 1 74 ? 10.009 3.295 -4.505 1.00 51.16 74 GLU A N 1
ATOM 616 C CA . GLU A 1 74 ? 10.763 4.563 -4.560 1.00 51.16 74 GLU A CA 1
ATOM 617 C C . GLU A 1 74 ? 12.281 4.353 -4.668 1.00 51.16 74 GLU A C 1
ATOM 619 O O . GLU A 1 74 ? 13.000 5.248 -5.089 1.00 51.16 74 GLU A O 1
ATOM 624 N N . VAL A 1 75 ? 12.775 3.156 -4.334 1.00 56.28 75 VAL A N 1
ATOM 625 C CA . VAL A 1 75 ? 14.205 2.818 -4.403 1.00 56.28 75 VAL A CA 1
ATOM 626 C C . VAL A 1 75 ? 14.728 2.783 -5.848 1.00 56.28 75 VAL A C 1
ATOM 628 O O . VAL A 1 75 ? 15.926 2.927 -6.066 1.00 56.28 75 VAL A O 1
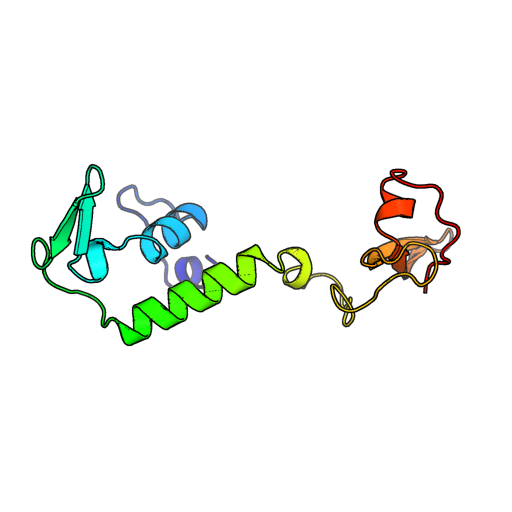ATOM 631 N N . PHE A 1 76 ? 13.854 2.623 -6.848 1.00 58.81 76 PHE A N 1
ATOM 632 C CA . PHE A 1 76 ? 14.249 2.560 -8.255 1.00 58.81 76 PHE A CA 1
ATOM 633 C C . PHE A 1 76 ? 13.279 3.372 -9.124 1.00 58.81 76 PHE A C 1
ATOM 635 O O . PHE A 1 76 ? 12.069 3.164 -9.051 1.00 58.81 76 PHE A O 1
ATOM 642 N N . ASN A 1 77 ? 13.807 4.257 -9.979 1.00 64.44 77 ASN A N 1
ATOM 643 C CA . ASN A 1 77 ? 13.051 5.156 -10.868 1.00 64.44 77 ASN A CA 1
ATOM 644 C C . ASN A 1 77 ? 12.323 4.421 -1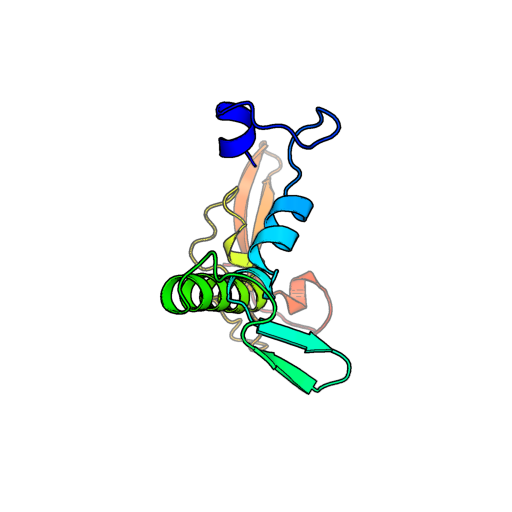2.014 1.00 64.44 77 ASN A C 1
ATOM 646 O O . ASN A 1 77 ? 12.518 4.699 -13.196 1.00 64.44 77 ASN A O 1
ATOM 650 N N . TYR A 1 78 ? 11.436 3.484 -11.692 1.00 77.06 78 TYR A N 1
ATOM 651 C CA . TYR A 1 78 ? 10.554 2.852 -12.666 1.00 77.06 78 TYR A CA 1
ATOM 652 C C . TYR A 1 78 ? 9.296 3.704 -12.887 1.00 77.06 78 TYR A C 1
ATOM 654 O O . TYR A 1 78 ? 8.198 3.330 -12.460 1.00 77.06 78 TYR A O 1
ATOM 662 N N . LEU A 1 79 ? 9.464 4.842 -13.572 1.00 78.88 79 LEU A N 1
ATOM 663 C CA . LEU A 1 79 ? 8.430 5.845 -13.876 1.00 78.88 79 LEU A CA 1
ATOM 664 C C . LEU A 1 79 ? 7.121 5.266 -14.451 1.00 78.88 79 LEU A C 1
ATOM 666 O O . LEU A 1 79 ? 6.034 5.773 -14.179 1.00 78.88 79 LEU A O 1
ATOM 670 N N . LEU A 1 80 ? 7.210 4.194 -15.239 1.00 81.75 80 LEU A N 1
ATOM 671 C CA . LEU A 1 80 ? 6.076 3.584 -15.936 1.00 81.75 80 LEU A CA 1
ATOM 672 C C . LEU A 1 80 ? 5.461 2.391 -15.180 1.00 81.75 80 LEU A C 1
ATOM 674 O O . LEU A 1 80 ? 4.610 1.676 -15.722 1.00 81.75 80 LEU A O 1
ATOM 678 N N . SER A 1 81 ? 5.854 2.174 -13.919 1.00 74.19 81 SER A N 1
ATOM 679 C CA . SER A 1 81 ? 5.312 1.104 -13.074 1.00 74.19 81 SER A CA 1
ATOM 680 C C . SER A 1 81 ? 3.791 1.185 -12.962 1.00 74.19 81 SER A C 1
ATOM 682 O O . SER A 1 81 ? 3.231 2.170 -12.484 1.00 74.19 81 SER A O 1
ATOM 684 N N . GLY A 1 82 ? 3.107 0.119 -13.383 1.00 72.25 82 GLY A N 1
ATOM 685 C CA . GLY A 1 82 ? 1.646 0.028 -13.343 1.00 72.25 82 GLY A CA 1
ATOM 686 C C . GLY A 1 82 ? 0.914 0.713 -14.502 1.00 72.25 82 GLY A C 1
ATOM 687 O O . GLY A 1 82 ? -0.305 0.569 -14.569 1.00 72.25 82 GLY A O 1
ATOM 688 N N . LYS A 1 83 ? 1.628 1.396 -15.409 1.00 82.81 83 LYS A N 1
ATOM 689 C CA . LYS A 1 83 ? 1.071 1.972 -16.646 1.00 82.81 83 LYS A CA 1
ATOM 690 C C . LYS A 1 83 ? 1.330 1.099 -17.874 1.00 82.81 83 LYS A C 1
ATOM 692 O O . LYS A 1 83 ? 0.459 0.988 -18.726 1.00 82.81 83 LYS A O 1
ATOM 697 N N . LEU A 1 84 ? 2.508 0.476 -17.962 1.00 86.88 84 LEU A N 1
ATOM 698 C CA . LEU A 1 84 ? 2.862 -0.370 -19.104 1.00 86.88 84 LEU A CA 1
ATOM 699 C C . LEU A 1 84 ? 2.076 -1.682 -19.119 1.00 86.88 84 LEU A C 1
ATOM 701 O O . LEU A 1 84 ? 2.007 -2.405 -18.118 1.00 86.88 84 LEU A O 1
ATOM 705 N N . ILE A 1 85 ? 1.552 -2.004 -20.297 1.00 88.94 85 ILE A N 1
ATOM 706 C CA . ILE A 1 85 ? 0.854 -3.246 -20.610 1.00 88.94 85 ILE A CA 1
ATOM 707 C C . ILE A 1 85 ? 1.647 -3.947 -21.713 1.00 88.94 85 ILE A C 1
ATOM 709 O O . ILE A 1 85 ? 2.064 -3.322 -22.684 1.00 88.94 85 ILE A O 1
ATOM 713 N N . CYS A 1 86 ? 1.889 -5.243 -21.544 1.00 88.75 86 CYS A N 1
ATOM 714 C CA . CYS A 1 86 ? 2.565 -6.062 -22.539 1.00 88.75 86 CYS A CA 1
ATOM 715 C C . CYS A 1 86 ? 1.643 -6.287 -23.743 1.00 88.75 86 CYS A C 1
ATOM 717 O O . CYS A 1 86 ? 0.554 -6.823 -23.558 1.00 88.75 86 CYS A O 1
ATOM 719 N N . GLY A 1 87 ? 2.097 -5.944 -24.951 1.00 85.69 87 GLY A N 1
ATOM 720 C CA . GLY A 1 87 ? 1.317 -6.127 -26.183 1.00 85.69 87 GLY A CA 1
ATOM 721 C C . GLY A 1 87 ? 0.997 -7.586 -26.531 1.00 85.69 87 GLY A C 1
ATOM 722 O O . GLY A 1 87 ? -0.006 -7.839 -27.182 1.00 85.69 87 GLY A O 1
ATOM 723 N N . ASP A 1 88 ? 1.794 -8.547 -26.051 1.00 87.69 88 ASP A N 1
ATOM 724 C CA . ASP A 1 88 ? 1.594 -9.963 -26.388 1.00 87.69 88 ASP A CA 1
ATOM 725 C C . ASP A 1 88 ? 0.515 -10.627 -25.526 1.00 87.69 88 ASP A C 1
ATOM 727 O O . ASP A 1 88 ? -0.303 -11.395 -26.019 1.00 87.69 88 ASP A O 1
ATOM 731 N N . CYS A 1 89 ? 0.526 -10.380 -24.212 1.00 87.50 89 CYS A N 1
ATOM 732 C CA . CYS A 1 89 ? -0.362 -11.078 -23.276 1.00 87.50 89 CYS A CA 1
ATOM 733 C C . CYS A 1 89 ? -1.292 -10.148 -22.488 1.00 87.50 89 CYS A C 1
ATOM 735 O O . CYS A 1 89 ? -1.956 -10.610 -21.561 1.00 87.50 89 CYS A O 1
ATOM 737 N N . ASN A 1 90 ? -1.303 -8.846 -22.790 1.00 87.69 90 ASN A N 1
ATOM 738 C CA . ASN A 1 90 ? -2.113 -7.809 -22.136 1.00 87.69 90 ASN A CA 1
ATOM 739 C C . ASN A 1 90 ? -1.992 -7.748 -20.603 1.00 87.69 90 ASN A C 1
ATOM 741 O O . ASN A 1 90 ? -2.882 -7.274 -19.900 1.00 87.69 90 ASN A O 1
ATOM 745 N N . GLN A 1 91 ? -0.866 -8.210 -20.058 1.00 87.75 91 GLN A N 1
ATOM 746 C CA . GLN A 1 91 ? -0.582 -8.152 -18.623 1.00 87.75 91 GLN A CA 1
ATOM 747 C C . GLN A 1 91 ? 0.334 -6.977 -18.302 1.00 87.75 91 GLN A C 1
ATOM 749 O O . GLN A 1 91 ? 1.108 -6.521 -19.143 1.00 87.75 91 GLN A O 1
ATOM 754 N N . LYS A 1 92 ? 0.269 -6.492 -17.059 1.00 87.62 92 LYS A N 1
ATOM 755 C CA . LYS A 1 92 ? 1.097 -5.369 -16.601 1.00 87.62 92 LYS A CA 1
ATOM 756 C C . LYS A 1 92 ? 2.587 -5.714 -16.677 1.00 87.62 92 LYS A C 1
ATOM 758 O O . LYS A 1 92 ? 2.996 -6.830 -16.341 1.00 87.62 92 LYS A O 1
ATOM 763 N N . MET A 1 93 ? 3.403 -4.743 -17.069 1.00 87.69 93 MET A N 1
ATOM 764 C CA . MET A 1 93 ? 4.862 -4.849 -17.010 1.00 87.69 93 MET A CA 1
ATOM 765 C C . MET A 1 93 ? 5.385 -4.306 -15.677 1.00 87.69 93 MET A C 1
ATOM 767 O O . MET A 1 93 ? 4.795 -3.407 -15.070 1.00 87.69 93 MET A O 1
ATOM 771 N N . VAL A 1 94 ? 6.490 -4.875 -15.203 1.00 85.81 94 VAL A N 1
ATOM 772 C CA . VAL A 1 94 ? 7.144 -4.510 -13.944 1.00 85.81 94 VAL A CA 1
ATOM 773 C C . VAL A 1 94 ? 8.603 -4.157 -14.172 1.00 85.81 94 VAL A C 1
ATOM 775 O O . VAL A 1 94 ? 9.281 -4.796 -14.970 1.00 85.81 94 VAL A O 1
ATOM 778 N N . GLY A 1 95 ? 9.081 -3.166 -13.424 1.00 86.19 95 GLY A N 1
ATOM 779 C CA . GLY A 1 95 ? 10.498 -2.837 -13.360 1.00 86.19 95 GLY A CA 1
ATOM 780 C C . GLY A 1 95 ? 11.328 -3.968 -12.752 1.00 86.19 95 GLY A C 1
ATOM 781 O O . GLY A 1 95 ? 11.001 -4.446 -11.654 1.00 86.19 95 GLY A O 1
ATOM 782 N N . ILE A 1 96 ? 12.374 -4.375 -13.465 1.00 85.88 96 ILE A N 1
ATOM 783 C CA . ILE A 1 96 ? 13.401 -5.339 -13.067 1.00 85.88 96 ILE A CA 1
ATOM 784 C C . ILE A 1 96 ? 14.790 -4.735 -13.294 1.00 85.88 96 ILE A C 1
ATOM 786 O O . ILE A 1 96 ? 14.995 -3.970 -14.234 1.00 85.88 96 ILE A O 1
ATOM 790 N N . SER A 1 97 ? 15.746 -5.091 -12.442 1.00 86.75 97 SER A N 1
ATOM 791 C CA . SER A 1 97 ? 17.144 -4.692 -12.594 1.00 86.75 97 SER A CA 1
ATOM 792 C C . SER A 1 97 ? 18.027 -5.920 -12.753 1.00 86.75 97 SER A C 1
ATOM 794 O O . SER A 1 97 ? 17.738 -6.972 -12.178 1.00 86.75 97 SER A O 1
ATOM 796 N N . GLY A 1 98 ? 19.101 -5.783 -13.522 1.00 85.06 98 GLY A N 1
ATOM 797 C CA . GLY A 1 98 ? 20.123 -6.810 -13.689 1.00 85.06 98 GLY A CA 1
ATOM 798 C C . GLY A 1 98 ? 21.511 -6.188 -13.645 1.00 85.06 98 GLY A C 1
ATOM 799 O O . GLY A 1 98 ? 21.723 -5.122 -14.219 1.00 85.06 98 GLY A O 1
ATOM 800 N N . THR A 1 99 ? 22.440 -6.846 -12.960 1.00 90.12 99 THR A N 1
ATOM 801 C CA . THR A 1 99 ? 23.843 -6.425 -12.895 1.00 90.12 99 THR A CA 1
ATOM 802 C C . THR A 1 99 ? 24.633 -7.154 -13.976 1.00 90.12 99 THR A C 1
ATOM 804 O O . THR A 1 99 ? 24.546 -8.379 -14.094 1.00 90.12 99 THR A O 1
ATOM 807 N N . SER A 1 100 ? 25.363 -6.407 -14.798 1.00 87.25 100 SER A N 1
ATOM 808 C CA . SER A 1 100 ? 26.215 -6.950 -15.850 1.00 87.25 100 SER A CA 1
ATOM 809 C C . SER A 1 100 ? 27.492 -7.565 -15.264 1.00 87.25 100 SER A C 1
ATOM 811 O O . SER A 1 100 ? 27.847 -7.355 -14.103 1.00 87.25 100 SER A O 1
ATOM 813 N N . LYS A 1 101 ? 28.239 -8.299 -16.096 1.00 85.50 101 LYS A N 1
ATOM 814 C CA . LYS A 1 101 ? 29.546 -8.859 -15.713 1.00 85.50 101 LYS A CA 1
ATOM 815 C C . LYS A 1 101 ? 30.586 -7.773 -15.384 1.00 85.50 101 LYS A C 1
ATOM 817 O O . LYS A 1 101 ? 31.537 -8.060 -14.667 1.00 85.50 101 LYS A O 1
ATOM 822 N N . THR A 1 102 ? 30.407 -6.551 -15.895 1.00 88.88 102 THR A N 1
ATOM 823 C CA . THR A 1 102 ? 31.263 -5.385 -15.612 1.00 88.88 102 THR A CA 1
ATOM 824 C C . THR A 1 102 ? 30.909 -4.685 -14.298 1.00 88.88 102 THR A C 1
ATOM 826 O O . THR A 1 102 ? 31.672 -3.837 -13.853 1.00 88.88 102 THR A O 1
ATOM 829 N N . GLY A 1 103 ? 29.800 -5.065 -13.648 1.00 87.12 103 GLY A N 1
ATOM 830 C CA . GLY A 1 103 ? 29.317 -4.458 -12.403 1.00 87.12 103 GLY A CA 1
ATOM 831 C C . GLY A 1 103 ? 28.255 -3.373 -12.604 1.00 87.12 103 GLY A C 1
ATOM 832 O O . GLY A 1 103 ? 27.686 -2.890 -11.625 1.00 87.12 103 GLY A O 1
ATO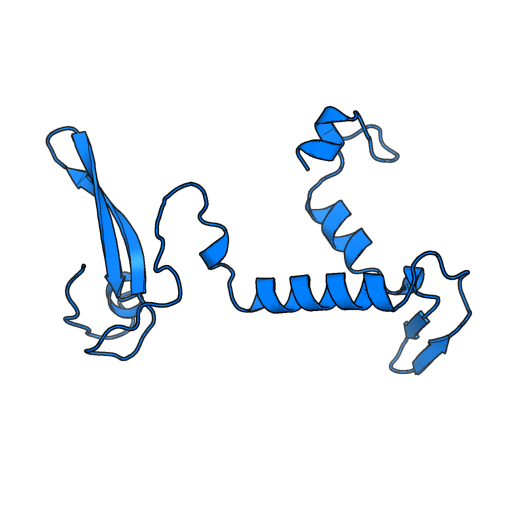M 833 N N . ASP A 1 104 ? 27.928 -3.026 -13.850 1.00 87.81 104 ASP A N 1
ATOM 834 C CA . ASP A 1 104 ? 26.931 -2.002 -14.162 1.00 87.81 104 ASP A CA 1
ATOM 835 C C . ASP A 1 104 ? 25.512 -2.534 -13.939 1.00 87.81 104 ASP A C 1
ATOM 837 O O . ASP A 1 104 ? 25.168 -3.646 -14.346 1.00 87.81 104 ASP A O 1
ATOM 841 N N . THR A 1 105 ? 24.657 -1.745 -13.286 1.00 87.25 105 THR A N 1
ATOM 842 C CA . THR A 1 105 ? 23.253 -2.117 -13.061 1.00 87.25 105 THR A CA 1
ATOM 843 C C . THR A 1 105 ? 22.366 -1.482 -14.119 1.00 87.25 105 THR A C 1
ATOM 845 O O . THR A 1 105 ? 22.293 -0.260 -14.232 1.00 87.25 105 THR A O 1
ATOM 848 N N . HIS A 1 106 ? 21.648 -2.317 -14.862 1.00 86.25 106 HIS A N 1
ATOM 849 C CA . HIS A 1 106 ? 20.688 -1.886 -15.868 1.00 86.25 106 HIS A CA 1
ATOM 850 C C . HIS A 1 106 ? 19.253 -2.090 -15.382 1.00 86.25 106 HIS A C 1
ATOM 852 O O . HIS A 1 106 ? 18.958 -3.038 -14.649 1.00 86.25 106 HIS A O 1
ATOM 858 N N . TYR A 1 107 ? 18.358 -1.207 -15.822 1.00 86.62 107 TYR A N 1
ATOM 859 C CA . TYR A 1 107 ? 16.951 -1.174 -15.437 1.00 86.62 107 TYR A CA 1
ATOM 860 C C . TYR A 1 107 ? 16.073 -1.397 -16.664 1.00 86.62 107 TYR A C 1
ATOM 862 O O . TYR A 1 107 ? 16.219 -0.688 -17.655 1.00 86.62 107 TYR A O 1
ATOM 870 N N . TYR A 1 108 ? 15.148 -2.350 -16.576 1.00 88.00 108 TYR A N 1
ATOM 871 C CA . TYR A 1 108 ? 14.248 -2.729 -17.664 1.00 88.00 108 TYR A CA 1
ATOM 872 C C . TYR A 1 108 ? 12.817 -2.903 -17.154 1.00 88.00 108 TYR A C 1
ATOM 874 O O . TYR A 1 108 ? 12.589 -3.206 -15.981 1.00 88.00 108 TYR A O 1
ATOM 882 N N . TYR A 1 109 ? 11.834 -2.804 -18.037 1.00 88.62 109 TYR A N 1
ATOM 883 C CA . TYR A 1 109 ? 10.467 -3.250 -17.803 1.00 88.62 109 TYR A CA 1
ATOM 884 C C . TYR A 1 109 ? 10.257 -4.611 -18.444 1.00 88.62 109 TYR A C 1
ATOM 886 O O . TYR A 1 109 ? 10.343 -4.750 -19.657 1.00 88.62 109 TYR A O 1
ATOM 894 N N . ALA A 1 110 ? 9.908 -5.617 -17.648 1.00 88.62 110 ALA A N 1
ATOM 895 C CA . ALA A 1 110 ? 9.590 -6.953 -18.139 1.00 88.62 110 ALA A CA 1
ATOM 896 C C . ALA A 1 110 ? 8.121 -7.307 -17.893 1.00 88.62 110 ALA A C 1
ATOM 898 O O . ALA A 1 110 ? 7.507 -6.883 -16.911 1.00 88.62 110 ALA A O 1
ATOM 899 N N . CYS A 1 111 ? 7.545 -8.119 -18.779 1.00 89.44 111 CYS A N 1
ATOM 900 C CA . CYS A 1 111 ? 6.184 -8.618 -18.614 1.00 89.44 111 CYS A CA 1
ATOM 901 C C . CYS A 1 111 ? 6.058 -9.480 -17.346 1.00 89.44 111 CYS A C 1
ATOM 903 O O . CYS A 1 111 ? 6.785 -10.462 -17.179 1.00 89.44 111 CYS A O 1
ATOM 905 N N . LEU A 1 112 ? 5.095 -9.162 -16.471 1.00 86.75 112 LEU A N 1
ATOM 906 C CA . LEU A 1 112 ? 4.915 -9.868 -15.199 1.00 86.75 112 LEU A CA 1
ATOM 907 C C . LEU A 1 112 ? 4.637 -11.366 -15.386 1.00 86.75 112 LEU A C 1
ATOM 909 O O . LEU A 1 112 ? 5.146 -12.183 -14.618 1.00 86.75 112 LEU A O 1
ATOM 913 N N . SER A 1 113 ? 3.842 -11.733 -16.394 1.00 86.88 113 SER A N 1
ATOM 914 C CA . SER A 1 113 ? 3.499 -13.133 -16.674 1.00 86.88 113 SER A CA 1
ATOM 915 C C . SER A 1 113 ? 4.694 -13.945 -17.144 1.00 86.88 113 SER A C 1
ATOM 917 O O . SER A 1 113 ? 4.836 -15.093 -16.723 1.00 86.88 113 SER A O 1
ATOM 919 N N . ARG A 1 114 ? 5.577 -13.328 -17.940 1.00 85.38 114 ARG A N 1
ATOM 920 C CA . ARG A 1 114 ? 6.853 -13.915 -18.356 1.00 85.38 114 ARG A CA 1
ATOM 921 C C . ARG A 1 114 ? 7.777 -14.091 -17.152 1.00 85.38 114 ARG A C 1
ATOM 923 O O . ARG A 1 114 ? 8.267 -15.191 -16.917 1.00 85.38 114 ARG A O 1
ATOM 930 N N . THR A 1 115 ? 7.951 -13.047 -16.340 1.00 83.38 115 THR A N 1
ATOM 931 C CA . THR A 1 115 ? 8.807 -13.093 -15.141 1.00 83.38 115 THR A CA 1
ATOM 932 C C . THR A 1 115 ? 8.331 -14.140 -14.132 1.00 83.38 115 THR A C 1
ATOM 934 O O . THR A 1 115 ? 9.144 -14.852 -13.552 1.00 83.38 115 THR A O 1
ATOM 937 N N . ARG A 1 116 ? 7.013 -14.278 -13.936 1.00 83.94 116 ARG A N 1
ATOM 938 C CA . ARG A 1 116 ? 6.421 -15.283 -13.035 1.00 83.94 116 ARG A CA 1
ATOM 939 C C . ARG A 1 116 ? 6.203 -16.654 -13.685 1.00 83.94 116 ARG A C 1
ATOM 941 O O . ARG A 1 116 ? 5.631 -17.518 -13.028 1.00 83.94 116 ARG A O 1
ATOM 948 N N . LYS A 1 117 ? 6.600 -16.844 -14.950 1.00 81.75 117 LYS A N 1
ATOM 949 C CA . LYS A 1 117 ? 6.394 -18.076 -15.737 1.00 81.75 117 LYS A CA 1
ATOM 950 C C . LYS A 1 117 ? 4.945 -18.598 -15.711 1.00 81.75 117 LYS A C 1
ATOM 952 O O . LYS A 1 117 ? 4.716 -19.800 -15.740 1.00 81.75 117 LYS A O 1
ATOM 957 N N . LYS A 1 118 ? 3.958 -17.696 -15.626 1.00 77.06 118 LYS A N 1
ATOM 958 C CA . LYS A 1 118 ? 2.531 -18.065 -15.545 1.00 77.06 118 LYS A CA 1
ATOM 959 C C . LYS A 1 118 ? 1.917 -1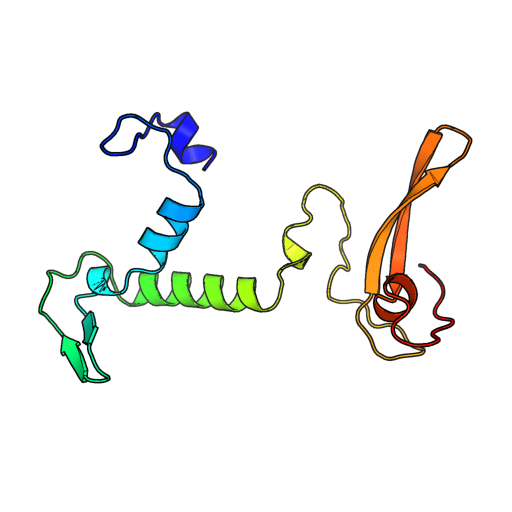8.371 -16.907 1.00 77.06 118 LYS A C 1
ATOM 961 O O . LYS A 1 118 ? 0.993 -19.166 -16.992 1.00 77.06 118 LYS A O 1
ATOM 966 N N . ILE A 1 119 ? 2.382 -17.679 -17.942 1.00 81.31 119 ILE A N 1
ATOM 967 C CA . ILE A 1 119 ? 1.886 -17.779 -19.317 1.00 81.31 119 ILE A CA 1
ATOM 968 C C . ILE A 1 119 ? 3.106 -17.720 -20.230 1.00 81.31 119 ILE A C 1
ATOM 970 O O . ILE A 1 119 ? 4.054 -16.983 -19.935 1.00 81.31 119 ILE A O 1
ATOM 974 N N . ASN A 1 120 ? 3.078 -18.468 -21.334 1.00 81.12 120 ASN A N 1
ATOM 975 C CA . ASN A 1 120 ? 4.104 -18.361 -22.361 1.00 81.12 120 ASN A CA 1
ATOM 976 C C . ASN A 1 120 ? 3.955 -17.007 -23.073 1.00 81.12 120 ASN A C 1
ATOM 978 O O . ASN A 1 120 ? 3.000 -16.786 -23.812 1.00 81.12 120 ASN A O 1
ATOM 982 N N . CYS A 1 121 ? 4.845 -16.067 -22.766 1.00 83.62 121 CYS A N 1
ATOM 983 C CA . CYS A 1 121 ? 4.804 -14.701 -23.274 1.00 83.62 121 CYS A CA 1
ATOM 984 C C . CYS A 1 121 ? 6.191 -14.328 -23.792 1.00 83.62 121 CYS A C 1
ATOM 986 O O . CYS A 1 121 ? 7.167 -14.346 -23.036 1.00 83.62 121 CYS A O 1
ATOM 988 N N . ASN A 1 122 ? 6.253 -13.966 -25.074 1.00 84.44 122 ASN A N 1
ATOM 989 C CA . ASN A 1 122 ? 7.485 -13.592 -25.768 1.00 84.44 122 ASN A CA 1
ATOM 990 C C . ASN A 1 122 ? 7.799 -12.093 -25.668 1.00 84.44 122 ASN A C 1
ATOM 992 O O . ASN A 1 122 ? 8.817 -11.643 -26.200 1.00 84.44 122 ASN A O 1
ATOM 996 N N . GLY A 1 123 ? 6.982 -11.346 -24.916 1.00 81.00 123 GLY A N 1
ATOM 997 C CA . GLY A 1 123 ? 7.114 -9.909 -24.745 1.00 81.00 123 GLY A CA 1
ATOM 998 C C . GLY A 1 123 ? 8.517 -9.554 -24.274 1.00 81.00 123 GLY A C 1
ATOM 999 O O . GLY A 1 123 ? 8.970 -10.019 -23.217 1.00 81.00 123 GLY A O 1
ATOM 1000 N N . LYS A 1 124 ? 9.229 -8.775 -25.089 1.00 83.31 124 LYS A N 1
ATOM 1001 C CA . LYS A 1 124 ? 10.608 -8.370 -24.816 1.00 83.31 124 LYS A CA 1
ATOM 1002 C C . LYS A 1 124 ? 10.646 -7.353 -23.670 1.00 83.31 124 LYS A C 1
ATOM 1004 O O . LYS A 1 124 ? 9.717 -6.552 -23.549 1.00 83.31 124 LYS A O 1
ATOM 1009 N N . PRO A 1 125 ? 11.682 -7.393 -22.815 1.00 84.12 125 PRO A N 1
ATOM 1010 C CA . PRO A 1 125 ? 11.914 -6.318 -21.870 1.00 84.12 125 PRO A CA 1
ATOM 1011 C C . PRO A 1 125 ? 12.218 -5.021 -22.624 1.00 84.12 125 PRO A C 1
ATOM 1013 O O . PRO A 1 125 ? 12.860 -5.074 -23.674 1.00 84.12 125 PRO A O 1
ATOM 1016 N N . ILE A 1 126 ? 11.743 -3.900 -22.088 1.00 83.44 126 ILE A N 1
ATOM 1017 C CA . ILE A 1 126 ? 11.976 -2.544 -22.608 1.00 83.44 126 ILE A CA 1
ATOM 1018 C C . ILE A 1 126 ? 12.925 -1.818 -21.669 1.00 83.44 126 ILE A C 1
ATOM 1020 O O . ILE A 1 126 ? 12.663 -1.879 -20.446 1.00 83.44 126 ILE A O 1
#

Radius of gyration: 21.63 Å; chains: 1; bounding box: 57×34×53 Å

pLDDT: mean 84.02, std 8.42, range [51.16, 92.62]